Protein AF-A0A848ZUH6-F1 (afdb_monomer_lite)

Secondary structure (DSSP, 8-state):
-HHHHHHHHHHHHHHS-----------TT---------PPPPP-GGG--EEEE-HHHH--S-GGG---TT--SPPPTT-S-----HHHHHHHHHTTHHHHTT--EEEESP-SPPPSSPPP--

Radius of gyration: 25.87 Å; chains: 1; bounding box: 37×61×73 Å

Sequence (122 aa):
MKRYLLIMVFIIFFLSCKKNKEAVKEVPNSPIVATHPKETPPFVWNAANIYFLLTDRFYNGDSLNDITLNRNKKTAPLRGFMGGDLKGITKKIEEGYFTDLGVNAIWLTPIVEQIHGNVDEG

Foldseek 3Di:
DVVVVVVVVVVVVVVPDDDPDPDDDDDPDDPPPDPDPPDDDDDDPVPFDEDEDEQQPQFQQDCVPVDLLPPPDDADPPRDGNRRHPNGVVVCVVVCVCVVVVGDHYHYDDPDDDDSDDDDPD

Structure (mmCIF, N/CA/C/O backbone):
data_AF-A0A848ZUH6-F1
#
_entry.id   AF-A0A848ZUH6-F1
#
loop_
_atom_site.group_PDB
_atom_site.id
_atom_site.type_symbol
_atom_site.label_atom_id
_atom_site.label_alt_id
_atom_site.label_comp_id
_atom_site.label_asym_id
_atom_site.label_entity_id
_atom_site.label_seq_id
_atom_site.pdbx_PDB_ins_code
_atom_site.Cartn_x
_atom_site.Cartn_y
_atom_site.Cartn_z
_atom_site.occupancy
_atom_site.B_iso_or_equiv
_atom_site.auth_seq_id
_atom_site.auth_comp_id
_atom_site.auth_asym_id
_atom_site.auth_atom_id
_atom_site.pdbx_PDB_model_num
ATOM 1 N N . MET A 1 1 ? 9.405 45.669 15.419 1.00 60.47 1 MET A N 1
ATOM 2 C CA . MET A 1 1 ? 8.088 45.024 15.195 1.00 60.47 1 MET A CA 1
ATOM 3 C C . MET A 1 1 ? 8.194 43.519 14.921 1.00 60.47 1 MET A C 1
ATOM 5 O O . MET A 1 1 ? 7.576 42.762 15.651 1.00 60.47 1 MET A O 1
ATOM 9 N N . LYS A 1 2 ? 9.037 43.049 13.982 1.00 61.28 2 LYS A N 1
ATOM 10 C CA . LYS A 1 2 ? 9.207 41.604 13.682 1.00 61.28 2 LYS A CA 1
ATOM 11 C C . LYS A 1 2 ? 9.686 40.731 14.863 1.00 61.28 2 LYS A C 1
ATOM 13 O O . LYS A 1 2 ? 9.242 39.599 14.991 1.00 61.28 2 LYS A O 1
ATOM 18 N N . ARG A 1 3 ? 10.529 41.260 15.765 1.00 63.66 3 ARG A N 1
ATOM 19 C CA . ARG A 1 3 ? 10.976 40.546 16.986 1.00 63.66 3 ARG A CA 1
ATOM 20 C C . ARG A 1 3 ? 9.851 40.309 18.000 1.00 63.66 3 ARG A C 1
ATOM 22 O O . ARG A 1 3 ? 9.800 39.242 18.593 1.00 63.66 3 ARG A O 1
ATOM 29 N N . TYR A 1 4 ? 8.928 41.259 18.148 1.00 77.00 4 TYR A N 1
ATOM 30 C CA . TYR A 1 4 ? 7.749 41.085 19.005 1.00 77.00 4 TYR A CA 1
ATOM 31 C C . TYR A 1 4 ? 6.698 40.178 18.351 1.00 77.00 4 TYR A C 1
ATOM 33 O O . TYR A 1 4 ? 6.045 39.412 19.047 1.00 77.00 4 TYR A O 1
ATOM 41 N N . LEU A 1 5 ? 6.609 40.190 17.014 1.00 72.75 5 LEU A N 1
ATOM 42 C CA . LEU A 1 5 ? 5.750 39.281 16.250 1.00 72.75 5 LEU A CA 1
ATOM 43 C C . LEU A 1 5 ? 6.170 37.808 16.424 1.00 72.75 5 LEU A C 1
ATOM 45 O O . LEU A 1 5 ? 5.321 36.954 16.646 1.00 72.75 5 LEU A O 1
ATOM 49 N N . LEU A 1 6 ? 7.477 37.518 16.407 1.00 71.62 6 LEU A N 1
ATOM 50 C CA . LEU A 1 6 ? 8.016 36.175 16.669 1.00 71.62 6 LEU A CA 1
ATOM 51 C C . LEU A 1 6 ? 7.758 35.698 18.108 1.00 71.62 6 LEU A C 1
ATOM 53 O O . LEU A 1 6 ? 7.386 34.546 18.310 1.00 71.62 6 LEU A O 1
ATOM 57 N N . ILE A 1 7 ? 7.894 36.586 19.098 1.00 76.88 7 ILE A N 1
ATOM 58 C CA . ILE A 1 7 ? 7.610 36.264 20.508 1.00 76.88 7 ILE A CA 1
ATOM 59 C C . ILE A 1 7 ? 6.110 35.996 20.717 1.00 76.88 7 ILE A C 1
ATOM 61 O O . ILE A 1 7 ? 5.747 35.063 21.428 1.00 76.88 7 ILE A O 1
ATOM 65 N N . MET A 1 8 ? 5.234 36.753 20.051 1.00 75.81 8 MET A N 1
ATOM 66 C CA . MET A 1 8 ? 3.783 36.559 20.133 1.00 75.81 8 MET A CA 1
ATOM 67 C C . MET A 1 8 ? 3.338 35.209 19.541 1.00 75.81 8 MET A C 1
ATOM 69 O O . MET A 1 8 ? 2.507 34.530 20.139 1.00 75.81 8 MET A O 1
ATOM 73 N N . VAL A 1 9 ? 3.923 34.779 18.416 1.00 76.31 9 VAL A N 1
ATOM 74 C CA . VAL A 1 9 ? 3.637 33.463 17.808 1.00 76.31 9 VAL A CA 1
ATOM 75 C C . VAL A 1 9 ? 4.094 32.315 18.717 1.00 76.31 9 VAL A C 1
ATOM 77 O O . VAL A 1 9 ? 3.381 31.324 18.861 1.00 76.31 9 VAL A O 1
ATOM 80 N N . PHE A 1 10 ? 5.234 32.471 19.396 1.00 71.69 10 PHE A N 1
ATOM 81 C CA . PHE A 1 10 ? 5.737 31.473 20.345 1.00 71.69 10 PHE A CA 1
ATOM 82 C C . PHE A 1 10 ? 4.836 31.340 21.585 1.00 71.69 10 PHE A C 1
ATOM 84 O O . PHE A 1 10 ? 4.579 30.233 22.046 1.00 71.69 10 PHE A O 1
ATOM 91 N N . ILE A 1 11 ? 4.288 32.451 22.091 1.00 74.25 11 ILE A N 1
ATOM 92 C CA . ILE A 1 11 ? 3.359 32.452 23.236 1.00 74.25 11 ILE A CA 1
ATOM 93 C C . ILE A 1 11 ? 2.039 31.746 22.888 1.00 74.25 11 ILE A C 1
ATOM 95 O O . ILE A 1 11 ? 1.534 30.961 23.689 1.00 74.25 11 ILE A O 1
ATOM 99 N N . ILE A 1 12 ? 1.505 31.952 21.681 1.00 70.69 12 ILE A N 1
ATOM 100 C CA . ILE A 1 12 ? 0.269 31.290 21.225 1.00 70.69 12 ILE A CA 1
ATOM 101 C C . ILE A 1 12 ? 0.454 29.765 21.139 1.00 70.69 12 ILE A C 1
ATOM 103 O O . ILE A 1 12 ? -0.463 29.016 21.476 1.00 70.69 12 ILE A O 1
ATOM 107 N N . PHE A 1 13 ? 1.654 29.296 20.783 1.00 66.44 13 PHE A N 1
ATOM 108 C CA . PHE A 1 13 ? 1.974 27.867 20.727 1.00 66.44 13 PHE A CA 1
ATOM 109 C C . PHE A 1 13 ? 1.998 27.197 22.115 1.00 66.44 13 PHE A C 1
ATOM 111 O O . PHE A 1 13 ? 1.597 26.043 22.244 1.00 66.44 13 PHE A O 1
ATOM 118 N N . PHE A 1 14 ? 2.394 27.920 23.171 1.00 63.53 14 PHE A N 1
ATOM 119 C CA . PHE A 1 14 ? 2.412 27.392 24.544 1.00 63.53 14 PHE A CA 1
ATOM 120 C C . PHE A 1 14 ? 1.061 27.479 25.271 1.00 63.53 14 PHE A C 1
ATOM 122 O O . PHE A 1 14 ? 0.814 26.683 26.175 1.00 63.53 14 PHE A O 1
ATOM 129 N N . LEU A 1 15 ? 0.159 28.389 24.879 1.00 61.66 15 LEU A N 1
ATOM 130 C CA . LEU A 1 15 ? -1.197 28.442 25.451 1.00 61.66 15 LEU A CA 1
ATOM 131 C C . LEU A 1 15 ? -2.163 27.401 24.859 1.00 61.66 15 LEU A C 1
ATOM 133 O O . LEU A 1 15 ? -3.206 27.137 25.457 1.00 61.66 15 LEU A O 1
ATOM 137 N N . SER A 1 16 ? -1.818 26.753 23.743 1.00 58.09 16 SER A N 1
ATOM 138 C CA . SER A 1 16 ? -2.637 25.707 23.112 1.00 58.09 16 SER A CA 1
ATOM 139 C C . SER A 1 16 ? -2.432 24.316 23.738 1.00 58.09 16 SER A C 1
ATOM 141 O O . SER A 1 16 ? -2.362 23.308 23.038 1.00 58.09 16 SER A O 1
ATOM 143 N N . CYS A 1 17 ? -2.332 24.239 25.068 1.00 54.59 17 CYS A N 1
ATOM 144 C CA . CYS A 1 17 ? -2.382 22.970 25.791 1.00 54.59 17 CYS A CA 1
ATOM 145 C C . CYS A 1 17 ? -3.019 23.157 27.174 1.00 54.59 17 CYS A C 1
ATOM 147 O O . CYS A 1 17 ? -2.352 23.199 28.205 1.00 54.59 17 CYS A O 1
ATOM 149 N N . LYS A 1 18 ? -4.351 23.257 27.201 1.00 49.69 18 LYS A N 1
ATOM 150 C CA . LYS A 1 18 ? -5.140 23.088 28.424 1.00 49.69 18 LYS A CA 1
ATOM 151 C C . LYS A 1 18 ? -5.988 21.827 28.264 1.00 49.69 18 LYS A C 1
ATOM 153 O O . LYS A 1 18 ? -7.097 21.873 27.747 1.00 49.69 18 LYS A O 1
ATOM 158 N N . LYS A 1 19 ? -5.441 20.676 28.674 1.00 48.94 19 LYS A N 1
ATOM 159 C CA . LYS A 1 19 ? -6.243 19.462 28.888 1.00 48.94 19 LYS A CA 1
ATOM 160 C C . LYS A 1 19 ? -7.251 19.769 29.997 1.00 48.94 19 LYS A C 1
ATOM 162 O O . LYS A 1 19 ? -6.848 20.018 31.133 1.00 48.94 19 LYS A O 1
ATOM 167 N N . ASN A 1 20 ? -8.542 19.757 29.673 1.00 50.06 20 ASN A N 1
ATOM 168 C CA . ASN A 1 20 ? -9.597 19.716 30.678 1.00 50.06 20 ASN A CA 1
ATOM 169 C C . ASN A 1 20 ? -9.449 18.398 31.444 1.00 50.06 20 ASN A C 1
ATOM 171 O O . ASN A 1 20 ? -9.643 17.321 30.888 1.00 50.06 20 ASN A O 1
ATOM 175 N N . LYS A 1 21 ? -9.039 18.486 32.711 1.00 40.56 21 LYS A N 1
ATOM 176 C CA . LYS A 1 21 ? -9.204 17.387 33.656 1.00 40.56 21 LYS A CA 1
ATOM 177 C C . LYS A 1 21 ? -10.669 17.408 34.064 1.00 40.56 21 LYS A C 1
ATOM 179 O O . LYS A 1 21 ? -11.065 18.249 34.867 1.00 40.56 21 LYS A O 1
ATOM 184 N N . GLU A 1 22 ? -11.473 16.528 33.484 1.00 42.50 22 GLU A N 1
ATOM 185 C CA . GLU A 1 22 ? -12.744 16.177 34.104 1.00 42.50 22 GLU A CA 1
ATOM 186 C C . GLU A 1 22 ? -12.425 15.584 35.477 1.00 42.50 22 GLU A C 1
ATOM 188 O O . GLU A 1 22 ? -11.676 14.614 35.607 1.00 42.50 22 GLU A O 1
ATOM 193 N N . ALA A 1 23 ? -12.918 16.247 36.519 1.00 38.56 23 ALA A N 1
ATOM 194 C CA . ALA A 1 23 ? -12.850 15.738 37.871 1.00 38.56 23 ALA A CA 1
ATOM 195 C C . ALA A 1 23 ? -13.762 14.510 37.950 1.00 38.56 23 ALA A C 1
ATOM 197 O O . ALA A 1 23 ? -14.987 14.631 37.896 1.00 38.56 23 ALA A O 1
ATOM 198 N N . VAL A 1 24 ? -13.155 13.331 38.076 1.00 42.62 24 VAL A N 1
ATOM 199 C CA . VAL A 1 24 ? -13.845 12.123 38.527 1.00 42.62 24 VAL A CA 1
ATOM 200 C C . VAL A 1 24 ? -14.421 12.445 39.904 1.00 42.62 24 VAL A C 1
ATOM 202 O O . VAL A 1 24 ? -13.681 12.629 40.868 1.00 42.62 24 VAL A O 1
ATOM 205 N N . LYS A 1 25 ? -15.747 12.579 39.991 1.00 37.09 25 LYS A N 1
ATOM 206 C CA . LYS A 1 25 ? -16.445 12.563 41.275 1.00 37.09 25 LYS A CA 1
ATOM 207 C C . LYS A 1 25 ? -16.275 11.158 41.841 1.00 37.09 25 LYS A C 1
ATOM 209 O O . LYS A 1 25 ? -16.867 10.217 41.318 1.00 37.09 25 LYS A O 1
ATOM 214 N N . GLU A 1 26 ? -15.460 11.019 42.879 1.00 40.22 26 GLU A N 1
ATOM 215 C CA . GLU A 1 26 ? -15.449 9.807 43.690 1.00 40.22 26 GLU A CA 1
ATOM 216 C C . GLU A 1 26 ? -16.845 9.632 44.300 1.00 40.22 26 GLU A C 1
ATOM 218 O O . GLU A 1 26 ? -17.290 10.425 45.130 1.00 40.22 26 GLU A O 1
ATOM 223 N N . VAL A 1 27 ? -17.569 8.617 43.829 1.00 50.06 27 VAL A N 1
ATOM 224 C CA . VAL A 1 27 ? -18.755 8.098 44.507 1.00 50.06 27 VAL A CA 1
ATOM 225 C C . VAL A 1 27 ? -18.231 7.191 45.622 1.00 50.06 27 VAL A C 1
ATOM 227 O O . VAL A 1 27 ? -17.613 6.169 45.310 1.00 50.06 27 VAL A O 1
ATOM 230 N N . PRO A 1 28 ? -18.425 7.528 46.908 1.00 51.16 28 PRO A N 1
ATOM 231 C CA . PRO A 1 28 ? -18.004 6.647 47.981 1.00 51.16 28 PRO A CA 1
ATOM 232 C C . PRO A 1 28 ? -18.926 5.419 47.964 1.00 51.16 28 PRO A C 1
ATOM 234 O O . PRO A 1 28 ? -20.137 5.556 48.123 1.00 51.16 28 PRO A O 1
ATOM 237 N N . ASN A 1 29 ? -18.329 4.239 47.758 1.00 57.34 29 ASN A N 1
ATOM 238 C CA . ASN A 1 29 ? -18.926 2.889 47.757 1.00 57.34 29 ASN A CA 1
ATOM 239 C C . ASN A 1 29 ? -19.385 2.296 46.410 1.00 57.34 29 ASN A C 1
ATOM 241 O O . ASN A 1 29 ? -20.454 1.692 46.333 1.00 57.34 29 ASN A O 1
ATOM 245 N N . SER A 1 30 ? -18.546 2.341 45.370 1.00 47.53 30 SER A N 1
ATOM 246 C CA . SER A 1 30 ? -18.648 1.336 44.297 1.00 47.53 30 SER A CA 1
ATOM 247 C C . SER A 1 30 ? -17.869 0.072 44.694 1.00 47.53 30 SER A C 1
ATOM 249 O O . SER A 1 30 ? -16.721 0.204 45.128 1.00 47.53 30 SER A O 1
ATOM 251 N N . PRO A 1 31 ? -18.432 -1.147 44.559 1.00 54.81 31 PRO A N 1
ATOM 252 C CA . PRO A 1 31 ? -17.683 -2.379 44.784 1.00 54.81 31 PRO A CA 1
ATOM 253 C C . PRO A 1 31 ? -16.450 -2.406 43.878 1.00 54.81 31 PRO A C 1
ATOM 255 O O . PRO A 1 31 ? -16.506 -1.945 42.737 1.00 54.81 31 PRO A O 1
ATOM 258 N N . ILE A 1 32 ? -15.343 -2.909 44.430 1.00 48.69 32 ILE A N 1
ATOM 259 C CA . ILE A 1 32 ? -14.030 -3.046 43.792 1.00 48.69 32 ILE A CA 1
ATOM 260 C C . ILE A 1 32 ? -14.231 -3.675 42.409 1.00 48.69 32 ILE A C 1
ATOM 262 O O . ILE A 1 32 ? -14.461 -4.877 42.291 1.00 48.69 32 ILE A O 1
ATOM 266 N N . VAL A 1 33 ? -14.185 -2.850 41.360 1.00 54.88 33 VAL A N 1
ATOM 267 C CA . VAL A 1 33 ? -14.180 -3.324 39.978 1.00 54.88 33 VAL A CA 1
ATOM 268 C C . VAL A 1 33 ? -12.811 -3.948 39.779 1.00 54.88 33 VAL A C 1
ATOM 270 O O . VAL A 1 33 ? -11.828 -3.252 39.527 1.00 54.88 33 VAL A O 1
ATOM 273 N N . ALA A 1 34 ? -12.736 -5.264 39.971 1.00 56.78 34 ALA A N 1
ATOM 274 C CA . ALA A 1 34 ? -11.598 -6.050 39.543 1.00 56.78 34 ALA A CA 1
ATOM 275 C C . ALA A 1 34 ? -11.334 -5.698 38.075 1.00 56.78 34 ALA A C 1
ATOM 277 O O . ALA A 1 34 ? -12.197 -5.880 37.213 1.00 56.78 34 ALA A O 1
ATOM 278 N N . THR A 1 35 ? -10.163 -5.129 37.798 1.00 55.50 35 THR A N 1
ATOM 279 C CA . THR A 1 35 ? -9.688 -4.844 36.445 1.00 55.50 35 THR A CA 1
ATOM 280 C C . THR A 1 35 ? -9.370 -6.167 35.765 1.00 55.50 35 THR A C 1
ATOM 282 O O . THR A 1 35 ? -8.212 -6.565 35.653 1.00 55.50 35 THR A O 1
ATOM 285 N N . HIS A 1 36 ? -10.411 -6.881 35.350 1.00 62.12 36 HIS A N 1
ATOM 286 C CA . HIS A 1 36 ? -10.275 -7.938 34.369 1.00 62.12 36 HIS A CA 1
ATOM 287 C C . HIS A 1 36 ? -9.791 -7.286 33.068 1.00 62.12 36 HIS A C 1
ATOM 289 O O . HIS A 1 36 ? -10.373 -6.277 32.649 1.00 62.12 36 HIS A O 1
ATOM 295 N N . PRO A 1 37 ? -8.721 -7.802 32.440 1.00 65.94 37 PRO A N 1
ATOM 296 C CA . PRO A 1 37 ? -8.343 -7.383 31.102 1.00 65.94 37 PRO A CA 1
ATOM 297 C C . PRO A 1 37 ? -9.582 -7.470 30.217 1.00 65.94 37 PRO A C 1
ATOM 299 O O . PRO A 1 37 ? -10.259 -8.496 30.188 1.00 65.94 37 PRO A O 1
ATOM 302 N N . LYS A 1 38 ? -9.923 -6.370 29.545 1.00 69.69 38 LYS A N 1
ATOM 303 C CA . LYS A 1 38 ? -11.018 -6.349 28.582 1.00 69.69 38 LYS A CA 1
ATOM 304 C C . LYS A 1 38 ? -10.608 -7.257 27.424 1.00 69.69 38 LYS A C 1
ATOM 306 O O . LYS A 1 38 ? -9.892 -6.813 26.531 1.00 69.69 38 LYS A O 1
ATOM 311 N N . GLU A 1 39 ? -10.995 -8.527 27.478 1.00 79.25 39 GLU A N 1
ATOM 312 C CA . GLU A 1 39 ? -10.738 -9.462 26.389 1.00 79.25 39 GLU A CA 1
ATOM 313 C C . GLU A 1 39 ? -11.471 -8.961 25.143 1.00 79.25 39 GLU A C 1
ATOM 315 O O . GLU A 1 39 ? -12.695 -8.814 25.119 1.00 79.25 39 GLU A O 1
ATOM 320 N N . THR A 1 40 ? -10.707 -8.616 24.111 1.00 83.38 40 THR A N 1
ATOM 321 C CA . THR A 1 40 ? -11.262 -8.309 22.797 1.00 83.38 40 THR A CA 1
ATOM 322 C C . THR A 1 40 ? -11.762 -9.608 22.176 1.00 83.38 40 THR A C 1
ATOM 324 O O . THR A 1 40 ? -10.993 -10.574 22.148 1.00 83.38 40 THR A O 1
ATOM 327 N N . PRO A 1 41 ? -13.005 -9.659 21.664 1.00 85.88 41 PRO A N 1
ATOM 328 C CA . PRO A 1 41 ? -13.494 -10.859 21.003 1.00 85.88 41 PRO A CA 1
ATOM 329 C C . PRO A 1 41 ? -12.581 -11.220 19.818 1.00 85.88 41 PRO A C 1
ATOM 331 O O . PRO A 1 41 ? -12.009 -10.321 19.190 1.00 85.88 41 PRO A O 1
ATOM 334 N N . PRO A 1 42 ? -12.428 -12.516 19.501 1.00 90.00 42 PRO A N 1
ATOM 335 C CA . PRO A 1 42 ? -11.600 -12.951 18.383 1.00 90.00 42 PRO A CA 1
ATOM 336 C C . PRO A 1 42 ? -12.144 -12.424 17.047 1.00 90.00 42 PRO A C 1
ATOM 338 O O . PRO A 1 42 ? -13.349 -12.225 16.884 1.00 90.00 42 PRO A O 1
ATOM 341 N N . PHE A 1 43 ? -11.258 -12.230 16.067 1.00 93.06 43 PHE A N 1
ATOM 342 C CA . PHE A 1 43 ? -11.654 -11.828 14.716 1.00 93.06 43 PHE A CA 1
ATOM 343 C C . PHE A 1 43 ? -12.441 -12.948 14.014 1.00 93.06 43 PHE A C 1
ATOM 345 O O . PHE A 1 43 ? -11.985 -14.091 13.953 1.00 93.06 43 PHE A O 1
ATOM 352 N N . VAL A 1 44 ? -13.611 -12.622 13.457 1.00 94.94 44 VAL A N 1
ATOM 353 C CA . VAL A 1 44 ? -14.507 -13.584 12.794 1.00 94.94 44 VAL A CA 1
ATOM 354 C C . VAL A 1 44 ? -14.418 -13.431 11.275 1.00 94.94 44 VAL A C 1
ATOM 356 O O . VAL A 1 44 ? -15.022 -12.532 10.696 1.00 94.94 44 VAL A O 1
ATOM 359 N N . TRP A 1 45 ? -13.713 -14.351 10.613 1.00 95.31 45 TRP A N 1
ATOM 360 C CA . TRP A 1 45 ? -13.476 -14.305 9.161 1.00 95.31 45 TRP A CA 1
ATOM 361 C C . TRP A 1 45 ? -14.744 -14.358 8.304 1.00 95.31 45 TRP A C 1
ATOM 363 O O . TRP A 1 45 ? -14.806 -13.703 7.270 1.00 95.31 45 TRP A O 1
ATOM 373 N N . ASN A 1 46 ? -15.781 -15.073 8.748 1.00 95.12 46 ASN A N 1
ATOM 374 C CA . ASN A 1 46 ? -17.050 -15.173 8.015 1.00 95.12 46 ASN A CA 1
ATOM 375 C C . ASN A 1 46 ? -17.801 -13.831 7.912 1.00 95.12 46 ASN A C 1
ATOM 377 O O . ASN A 1 46 ? -18.724 -13.717 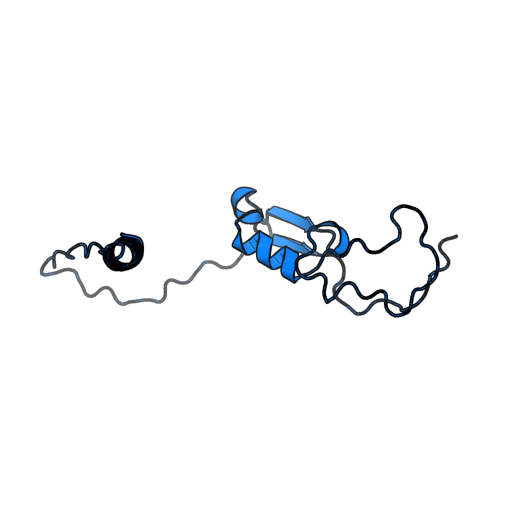7.113 1.00 95.12 46 ASN A O 1
ATOM 381 N N . ALA A 1 47 ? -17.424 -12.836 8.722 1.00 94.38 47 ALA A N 1
ATOM 382 C CA . ALA A 1 47 ? -17.979 -11.484 8.714 1.00 94.38 47 ALA A CA 1
ATOM 383 C C . ALA A 1 47 ? -16.959 -10.434 8.221 1.00 94.38 47 ALA A C 1
ATOM 385 O O . ALA A 1 47 ? -17.122 -9.239 8.477 1.00 94.38 47 ALA A O 1
ATOM 386 N N . ALA A 1 48 ? -15.877 -10.863 7.562 1.00 96.88 48 ALA A N 1
ATOM 387 C CA . ALA A 1 48 ? -14.854 -9.955 7.062 1.00 96.88 48 ALA A CA 1
ATOM 388 C C . ALA A 1 48 ? -15.312 -9.231 5.786 1.00 96.88 48 ALA A C 1
ATOM 390 O O . ALA A 1 48 ? -15.723 -9.858 4.809 1.00 96.88 48 ALA A O 1
ATOM 391 N N . ASN A 1 49 ? -15.152 -7.910 5.774 1.00 97.69 49 ASN A N 1
ATOM 392 C CA . ASN A 1 49 ? -15.240 -7.085 4.577 1.00 97.69 49 ASN A CA 1
ATOM 393 C C . ASN A 1 49 ? -13.831 -6.969 3.996 1.00 97.69 49 ASN A C 1
ATOM 395 O O . ASN A 1 49 ? -12.983 -6.249 4.537 1.00 97.69 49 ASN A O 1
ATOM 399 N N . ILE A 1 50 ? -13.583 -7.724 2.926 1.00 98.12 50 ILE A N 1
ATOM 400 C CA . ILE A 1 50 ? -12.253 -7.884 2.337 1.00 98.12 50 ILE A CA 1
ATOM 401 C C . ILE A 1 50 ? -12.047 -6.877 1.204 1.00 98.12 50 ILE A C 1
ATOM 403 O O . ILE A 1 50 ? -12.855 -6.799 0.280 1.00 98.12 50 ILE A O 1
ATOM 407 N N . TYR A 1 51 ? -10.922 -6.164 1.235 1.00 98.44 51 TYR A N 1
ATOM 408 C CA . TYR A 1 51 ? -10.449 -5.335 0.129 1.00 98.44 51 TYR A CA 1
ATOM 409 C C . TYR A 1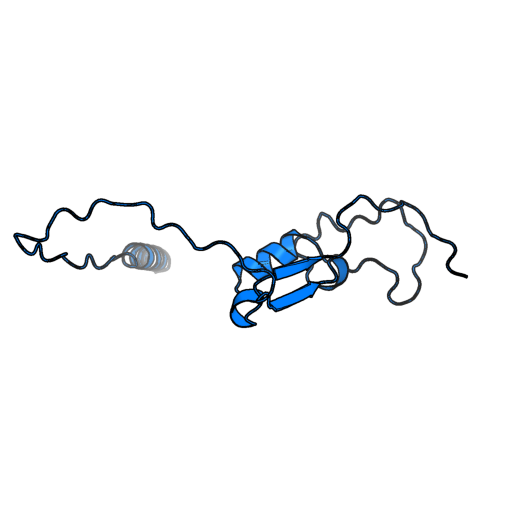 51 ? -9.291 -6.033 -0.585 1.00 98.44 51 TYR A C 1
ATOM 411 O O . TYR A 1 51 ? -8.215 -6.211 -0.009 1.00 98.44 51 TYR A O 1
ATOM 419 N N . PHE A 1 52 ? -9.500 -6.430 -1.841 1.00 98.31 52 PHE A N 1
ATOM 420 C CA . PHE A 1 52 ? -8.419 -6.951 -2.674 1.00 98.31 52 PHE A CA 1
ATOM 421 C C . PHE A 1 52 ? -7.574 -5.799 -3.222 1.00 98.31 52 PHE A C 1
ATOM 423 O O . PHE A 1 52 ? -8.080 -4.922 -3.922 1.00 98.31 52 PHE A O 1
ATOM 430 N N . LEU A 1 53 ? -6.286 -5.800 -2.885 1.00 98.25 53 LEU A N 1
ATOM 431 C CA . LEU A 1 53 ? -5.365 -4.697 -3.106 1.00 98.25 53 LEU A CA 1
ATOM 432 C C . LEU A 1 53 ? -4.199 -5.131 -3.996 1.00 98.25 53 LEU A C 1
ATOM 434 O O . LEU A 1 53 ? -3.426 -6.034 -3.670 1.00 98.25 53 LEU A O 1
ATOM 438 N N . LEU A 1 54 ? -4.039 -4.412 -5.104 1.00 98.00 54 LEU A N 1
ATOM 439 C CA . LEU A 1 54 ? -2.879 -4.514 -5.984 1.00 98.00 54 LEU A CA 1
ATOM 440 C C . LEU A 1 54 ? -1.772 -3.597 -5.459 1.00 98.00 54 LEU A C 1
ATOM 442 O O . LEU A 1 54 ? -1.854 -2.388 -5.672 1.00 98.00 54 LEU A O 1
ATOM 446 N N . THR A 1 55 ? -0.754 -4.151 -4.787 1.00 97.94 55 THR A N 1
ATOM 447 C CA . THR A 1 55 ? 0.253 -3.353 -4.056 1.00 97.94 55 THR A CA 1
ATOM 448 C C . THR A 1 55 ? 0.889 -2.286 -4.943 1.00 97.94 55 THR A C 1
ATOM 450 O O . THR A 1 55 ? 0.771 -1.106 -4.629 1.00 97.94 55 THR A O 1
ATOM 453 N N . ASP A 1 56 ? 1.419 -2.676 -6.108 1.00 96.88 56 ASP A N 1
ATOM 454 C CA . ASP A 1 56 ? 2.064 -1.775 -7.081 1.00 96.88 56 ASP A CA 1
ATOM 455 C C . ASP A 1 56 ? 1.142 -0.659 -7.610 1.00 96.88 56 ASP A C 1
ATOM 457 O O . ASP A 1 56 ? 1.612 0.380 -8.064 1.00 96.88 56 ASP A O 1
ATOM 461 N N . ARG A 1 57 ? -0.181 -0.851 -7.561 1.00 97.81 57 ARG A N 1
ATOM 462 C CA . ARG A 1 57 ? -1.171 0.053 -8.173 1.00 97.81 57 ARG A CA 1
ATOM 463 C C . ARG A 1 57 ? -1.960 0.878 -7.170 1.00 97.81 57 ARG A C 1
ATOM 465 O O . ARG A 1 57 ? -2.834 1.634 -7.584 1.00 97.81 57 ARG A O 1
ATOM 472 N N . PHE A 1 58 ? -1.683 0.727 -5.880 1.00 98.38 58 PHE A N 1
ATOM 473 C CA . PHE A 1 58 ? -2.479 1.363 -4.843 1.00 98.38 58 PHE A CA 1
ATOM 474 C C . PHE A 1 58 ? -1.953 2.752 -4.467 1.00 98.38 58 PHE A C 1
ATOM 476 O O . PHE A 1 58 ? -2.611 3.755 -4.737 1.00 98.38 58 PHE A O 1
ATOM 483 N N . TYR A 1 59 ? -0.775 2.827 -3.842 1.00 98.44 59 TYR A N 1
ATOM 484 C CA . TYR A 1 59 ? -0.186 4.094 -3.412 1.00 98.44 59 TYR A CA 1
ATOM 485 C C . TYR A 1 59 ? 1.328 3.955 -3.232 1.00 98.44 59 TYR A C 1
ATOM 487 O O . TYR A 1 59 ? 1.774 3.064 -2.511 1.00 98.44 59 TYR A O 1
ATOM 495 N N . ASN A 1 60 ? 2.099 4.846 -3.860 1.00 98.44 60 ASN A N 1
ATOM 496 C CA . ASN A 1 60 ? 3.548 4.950 -3.667 1.00 98.44 60 ASN A CA 1
ATOM 497 C C . ASN A 1 60 ? 3.819 5.801 -2.419 1.00 98.44 60 ASN A C 1
ATOM 499 O O . ASN A 1 60 ? 3.543 7.005 -2.400 1.00 98.44 60 ASN A O 1
ATOM 503 N N . GLY A 1 61 ? 4.257 5.146 -1.346 1.00 98.25 61 GLY A N 1
ATOM 504 C CA . GLY A 1 61 ? 4.563 5.778 -0.068 1.00 98.25 61 GLY A CA 1
ATOM 505 C C . GLY A 1 61 ? 6.040 6.121 0.097 1.00 98.25 61 GLY A C 1
ATOM 506 O O . GLY A 1 61 ? 6.368 6.925 0.971 1.00 98.25 61 GLY A O 1
ATOM 507 N N . ASP A 1 62 ? 6.918 5.526 -0.707 1.00 98.12 62 ASP A N 1
ATOM 508 C CA . ASP A 1 62 ? 8.360 5.694 -0.622 1.00 98.12 62 ASP A CA 1
ATOM 509 C C . ASP A 1 62 ? 9.062 5.454 -1.962 1.00 98.12 62 ASP A C 1
ATOM 511 O O . ASP A 1 62 ? 9.531 4.358 -2.264 1.00 98.12 62 ASP A O 1
ATOM 515 N N . SER A 1 63 ? 9.278 6.542 -2.699 1.00 96.94 63 SER A N 1
ATOM 516 C CA . SER A 1 63 ? 9.957 6.503 -3.994 1.00 96.94 63 SER A CA 1
ATOM 517 C C . SER A 1 63 ? 11.426 6.063 -3.932 1.00 96.94 63 SER A C 1
ATOM 519 O O . SER A 1 63 ? 12.051 5.860 -4.969 1.00 96.94 63 SER A O 1
ATOM 521 N N . LEU A 1 64 ? 12.032 5.948 -2.741 1.00 97.12 64 LEU A N 1
ATOM 522 C CA . LEU A 1 64 ? 13.404 5.447 -2.610 1.00 97.12 64 LEU A CA 1
ATOM 523 C C . LEU A 1 64 ? 13.498 3.942 -2.898 1.00 97.12 64 LEU A C 1
ATOM 525 O O . LEU A 1 64 ? 14.593 3.449 -3.168 1.00 97.12 64 LEU A O 1
ATOM 529 N N . ASN A 1 65 ? 12.374 3.220 -2.842 1.00 94.75 65 ASN A N 1
ATOM 530 C CA . ASN A 1 65 ? 12.301 1.791 -3.141 1.00 94.75 65 ASN A CA 1
ATOM 531 C C . ASN A 1 65 ? 11.783 1.477 -4.558 1.00 94.75 65 ASN A C 1
ATOM 533 O O . ASN A 1 65 ? 11.628 0.299 -4.877 1.00 94.75 65 ASN A O 1
ATOM 537 N N . ASP A 1 66 ? 11.612 2.490 -5.420 1.00 94.00 66 ASP A N 1
ATOM 538 C CA . ASP A 1 66 ? 11.219 2.350 -6.832 1.00 94.00 66 ASP A CA 1
ATOM 539 C C . ASP A 1 66 ? 12.374 1.787 -7.688 1.00 94.00 66 ASP A C 1
ATOM 541 O O . ASP A 1 66 ? 12.849 2.384 -8.659 1.00 94.00 66 ASP A O 1
ATOM 545 N N . ILE A 1 67 ? 12.879 0.617 -7.299 1.00 88.25 67 ILE A N 1
ATOM 546 C CA . ILE A 1 67 ? 14.000 -0.063 -7.934 1.00 88.25 67 ILE A CA 1
ATOM 547 C C . ILE A 1 67 ? 13.491 -1.075 -8.957 1.00 88.25 67 ILE A C 1
ATOM 549 O O . ILE A 1 67 ? 12.649 -1.924 -8.680 1.00 88.25 67 ILE A O 1
ATOM 553 N N . THR A 1 68 ? 14.051 -1.038 -10.163 1.00 83.44 68 THR A N 1
ATOM 554 C CA . THR A 1 68 ? 13.649 -1.944 -11.249 1.00 83.44 68 THR A CA 1
ATOM 555 C C . THR A 1 68 ? 14.508 -3.207 -11.331 1.00 83.44 68 THR A C 1
ATOM 557 O O . THR A 1 68 ? 14.383 -3.946 -12.300 1.00 83.44 68 THR A O 1
ATOM 560 N N . LEU A 1 69 ? 15.376 -3.484 -10.347 1.00 86.00 69 LEU A N 1
ATOM 561 C CA . LEU A 1 69 ? 16.217 -4.696 -10.267 1.00 86.00 69 LEU A CA 1
ATOM 562 C C . LEU A 1 69 ? 16.963 -5.013 -11.584 1.00 86.00 69 LEU A C 1
ATOM 564 O O . LEU A 1 69 ? 16.970 -6.147 -12.056 1.00 86.00 69 LEU A O 1
ATOM 568 N N . ASN A 1 70 ? 17.576 -3.996 -12.203 1.00 85.75 70 ASN A N 1
ATOM 569 C CA . ASN A 1 70 ? 18.267 -4.070 -13.504 1.00 85.75 70 ASN A CA 1
ATOM 570 C C . ASN A 1 70 ? 17.371 -4.404 -14.716 1.00 85.75 70 ASN A C 1
ATOM 572 O O . ASN A 1 70 ? 17.869 -4.748 -15.795 1.00 85.75 70 ASN A O 1
ATOM 576 N N . ARG A 1 71 ? 16.045 -4.274 -14.592 1.00 84.62 71 ARG A N 1
ATOM 577 C CA . ARG A 1 71 ? 15.105 -4.409 -15.712 1.00 84.62 71 ARG A CA 1
ATOM 578 C C . ARG A 1 71 ? 15.148 -3.139 -16.560 1.00 84.62 71 ARG A C 1
ATOM 580 O O . ARG A 1 71 ? 14.366 -2.214 -16.377 1.00 84.62 71 ARG A O 1
ATOM 587 N N . ASN A 1 72 ? 16.069 -3.123 -17.518 1.00 85.38 72 ASN A N 1
ATOM 588 C CA . ASN A 1 72 ? 16.326 -1.959 -18.378 1.00 85.38 72 ASN A CA 1
ATOM 589 C C . ASN A 1 72 ? 15.557 -1.994 -19.710 1.00 85.38 72 ASN A C 1
ATOM 591 O O . ASN A 1 72 ? 15.668 -1.081 -20.526 1.00 85.38 72 ASN A O 1
ATOM 595 N N . LYS A 1 73 ? 14.806 -3.069 -19.976 1.00 86.00 73 LYS A N 1
ATOM 596 C CA . LYS A 1 73 ? 14.025 -3.207 -21.210 1.00 86.00 73 LYS A CA 1
ATOM 597 C C . LYS A 1 73 ? 12.734 -2.397 -21.109 1.00 86.00 73 LYS A C 1
ATOM 599 O O . LYS A 1 73 ? 12.105 -2.354 -20.055 1.00 86.00 73 LYS A O 1
ATOM 604 N N . LYS A 1 74 ? 12.308 -1.813 -22.232 1.00 87.50 74 LYS A N 1
ATOM 605 C CA . LYS A 1 74 ? 11.007 -1.144 -22.336 1.00 87.50 74 LYS A CA 1
ATOM 606 C C . LYS A 1 74 ? 9.887 -2.131 -21.995 1.00 87.50 74 LYS A C 1
ATOM 608 O O . LYS A 1 74 ? 9.829 -3.220 -22.562 1.00 87.50 74 LYS A O 1
ATOM 613 N N . THR A 1 75 ? 9.003 -1.732 -21.089 1.00 88.31 75 THR A N 1
ATOM 614 C CA . THR A 1 75 ? 7.819 -2.509 -20.721 1.00 88.31 75 THR A CA 1
ATOM 615 C C . THR A 1 75 ? 6.689 -2.266 -21.721 1.00 88.31 75 THR A C 1
ATOM 617 O O . THR A 1 75 ? 6.593 -1.210 -22.352 1.00 88.31 75 THR A O 1
ATOM 620 N N . ALA A 1 76 ? 5.829 -3.267 -21.891 1.00 88.69 76 ALA A N 1
ATOM 621 C CA . ALA A 1 76 ? 4.574 -3.098 -22.613 1.00 88.69 76 ALA A CA 1
ATOM 622 C C . ALA A 1 76 ? 3.589 -2.233 -21.792 1.00 88.69 76 ALA A C 1
ATOM 624 O O . ALA A 1 76 ? 3.780 -2.062 -20.581 1.00 88.69 76 ALA A O 1
ATOM 625 N N . PRO A 1 77 ? 2.537 -1.674 -22.423 1.00 90.19 77 PRO A N 1
ATOM 626 C CA . PRO A 1 77 ? 1.545 -0.864 -21.722 1.00 90.19 77 PRO A CA 1
ATOM 627 C C . PRO A 1 77 ? 1.009 -1.580 -20.477 1.00 90.19 77 PRO A C 1
ATOM 629 O O . PRO A 1 77 ? 0.661 -2.756 -20.540 1.00 90.19 77 PRO A O 1
ATOM 632 N N . LEU A 1 78 ? 0.972 -0.868 -19.344 1.00 89.44 78 LEU A N 1
ATOM 633 C CA . LEU A 1 78 ? 0.485 -1.364 -18.046 1.00 89.44 78 LEU A CA 1
ATOM 634 C C . LEU A 1 78 ? 1.246 -2.573 -17.463 1.00 89.44 78 LEU A C 1
ATOM 636 O O . LEU A 1 78 ? 0.791 -3.159 -16.480 1.00 89.44 78 LEU A O 1
ATOM 640 N N . ARG A 1 79 ? 2.411 -2.925 -18.022 1.00 89.12 79 ARG A N 1
ATOM 641 C CA . ARG A 1 79 ? 3.270 -4.041 -17.576 1.00 89.12 79 ARG A CA 1
ATOM 642 C C . ARG A 1 79 ? 4.565 -3.579 -16.897 1.00 89.12 79 ARG A C 1
ATOM 644 O O . ARG A 1 79 ? 5.469 -4.377 -16.679 1.00 89.12 79 ARG A O 1
ATOM 651 N N . GLY A 1 80 ? 4.674 -2.284 -16.598 1.00 89.69 80 GLY A N 1
ATOM 652 C CA . GLY A 1 80 ? 5.705 -1.737 -15.716 1.00 89.69 80 GLY A CA 1
ATOM 653 C C . GLY A 1 80 ? 5.237 -1.648 -14.265 1.00 89.69 80 GLY A C 1
ATOM 654 O O . GLY A 1 80 ? 4.034 -1.721 -13.992 1.00 89.69 80 GLY A O 1
ATOM 655 N N . PHE A 1 81 ? 6.208 -1.468 -13.370 1.00 92.44 81 PHE A N 1
ATOM 656 C CA . PHE A 1 81 ? 5.962 -1.065 -11.988 1.00 92.44 81 PHE A CA 1
ATOM 657 C C . PHE A 1 81 ? 5.518 0.399 -11.948 1.00 92.44 81 PHE A C 1
ATOM 659 O O . PHE A 1 81 ? 6.047 1.233 -12.687 1.00 92.44 81 PHE A O 1
ATOM 666 N N . MET A 1 82 ? 4.535 0.685 -11.102 1.00 94.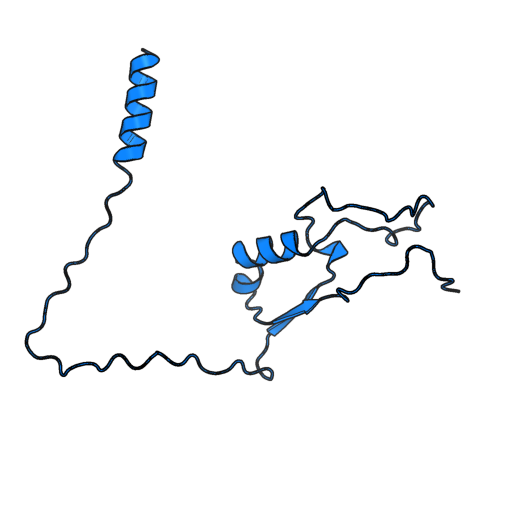25 82 MET A N 1
ATOM 667 C CA . MET A 1 82 ? 3.975 2.013 -10.852 1.00 94.25 82 MET A CA 1
ATOM 668 C C . MET A 1 82 ? 4.359 2.552 -9.463 1.00 94.25 82 MET A C 1
ATOM 670 O O . MET A 1 82 ? 4.006 3.686 -9.137 1.00 94.25 82 MET A O 1
ATOM 674 N N . GLY A 1 83 ? 5.097 1.763 -8.673 1.00 95.75 83 GLY A N 1
ATOM 675 C CA . GLY A 1 83 ? 5.743 2.192 -7.428 1.00 95.75 83 GLY A CA 1
ATOM 676 C C . GLY A 1 83 ? 4.864 2.073 -6.187 1.00 95.75 83 GLY A C 1
ATOM 677 O O . GLY A 1 83 ? 5.213 2.571 -5.126 1.00 95.75 83 GLY A O 1
ATOM 678 N N . GLY A 1 84 ? 3.688 1.454 -6.285 1.00 98.00 84 GLY A N 1
ATOM 679 C CA . GLY A 1 84 ? 2.887 1.190 -5.097 1.00 98.00 84 GLY A CA 1
ATOM 680 C C . GLY A 1 84 ? 3.592 0.222 -4.140 1.00 98.00 84 GLY A C 1
ATOM 681 O O . GLY A 1 84 ? 4.164 -0.785 -4.563 1.00 98.00 84 GLY A O 1
ATOM 682 N N . ASP A 1 85 ? 3.544 0.519 -2.842 1.00 97.69 85 ASP A N 1
ATOM 683 C CA . ASP A 1 85 ? 4.371 -0.159 -1.844 1.00 97.69 85 ASP A CA 1
ATOM 684 C C . ASP A 1 85 ? 3.655 -0.348 -0.489 1.00 97.69 85 ASP A C 1
ATOM 686 O O . ASP A 1 85 ? 2.553 0.157 -0.240 1.00 97.69 85 ASP A O 1
ATOM 690 N N . LEU A 1 86 ? 4.286 -1.106 0.417 1.00 97.94 86 LEU A N 1
ATOM 691 C CA . LEU A 1 86 ? 3.738 -1.379 1.751 1.00 97.94 86 LEU A CA 1
ATOM 692 C C . LEU A 1 86 ? 3.683 -0.135 2.650 1.00 97.94 86 LEU A C 1
ATOM 694 O O . LEU A 1 86 ? 2.781 -0.040 3.479 1.00 97.94 86 LEU A O 1
ATOM 698 N N . LYS A 1 87 ? 4.597 0.833 2.497 1.00 98.31 87 LYS A N 1
ATOM 699 C CA . LYS A 1 87 ? 4.551 2.087 3.269 1.00 98.31 87 LYS A CA 1
ATOM 700 C C . LYS A 1 87 ? 3.334 2.916 2.872 1.00 98.31 87 LYS A C 1
ATOM 702 O O . LYS A 1 87 ? 2.686 3.507 3.732 1.00 98.31 87 LYS A O 1
ATOM 707 N N . GLY A 1 88 ? 2.984 2.917 1.593 1.00 98.50 88 GLY A N 1
ATOM 708 C CA . GLY A 1 88 ? 1.797 3.555 1.063 1.00 98.50 88 GLY A CA 1
ATOM 709 C C . GLY A 1 88 ? 0.511 2.931 1.582 1.00 98.50 88 GLY A C 1
ATOM 710 O O . GLY A 1 88 ? -0.409 3.647 1.978 1.00 98.50 88 GLY A O 1
ATOM 711 N N . ILE A 1 89 ? 0.473 1.600 1.659 1.00 98.56 89 ILE A N 1
ATOM 712 C CA . ILE A 1 89 ? -0.643 0.871 2.273 1.00 98.56 89 ILE A CA 1
ATOM 713 C C . ILE A 1 89 ? -0.771 1.236 3.756 1.00 98.56 89 ILE A C 1
ATOM 715 O O . ILE A 1 89 ? -1.857 1.627 4.182 1.00 98.56 89 ILE A O 1
ATOM 719 N N . THR A 1 90 ? 0.323 1.193 4.525 1.00 98.56 90 THR A N 1
ATOM 720 C CA . THR A 1 90 ? 0.329 1.584 5.946 1.00 98.56 90 THR A CA 1
ATOM 721 C C . THR A 1 90 ? -0.166 3.012 6.138 1.00 98.56 90 THR A C 1
ATOM 723 O O . THR A 1 90 ? -1.045 3.248 6.962 1.00 98.56 90 THR A O 1
ATOM 726 N N . LYS A 1 91 ? 0.303 3.955 5.315 1.00 98.69 91 LYS A N 1
ATOM 727 C CA . LYS A 1 91 ? -0.157 5.345 5.355 1.00 98.69 91 LYS A CA 1
ATOM 728 C C . LYS A 1 91 ? -1.669 5.454 5.154 1.00 98.69 91 LYS A C 1
ATOM 730 O O . LYS A 1 91 ? -2.328 6.195 5.871 1.00 98.69 91 LYS A O 1
ATOM 735 N N . LYS A 1 92 ? -2.251 4.696 4.219 1.00 98.69 92 LYS A N 1
ATOM 736 C CA . LYS A 1 92 ? -3.709 4.692 4.003 1.00 98.69 92 LYS A CA 1
ATOM 737 C C . LYS A 1 92 ? -4.494 4.020 5.125 1.00 98.69 92 LYS A C 1
ATOM 739 O O . LYS A 1 92 ? -5.625 4.424 5.380 1.00 98.69 92 LYS A O 1
ATOM 744 N N . ILE A 1 93 ? -3.904 3.051 5.821 1.00 98.56 93 ILE A N 1
ATOM 745 C CA . ILE A 1 93 ? -4.476 2.504 7.057 1.00 98.56 93 ILE A CA 1
ATOM 746 C C . ILE A 1 93 ? -4.508 3.589 8.144 1.00 98.56 93 ILE A C 1
ATOM 748 O O . ILE A 1 93 ? -5.562 3.826 8.727 1.00 98.56 93 ILE A O 1
ATOM 752 N N . GLU A 1 94 ? -3.390 4.280 8.375 1.00 98.62 94 GLU A N 1
ATOM 753 C CA . GLU A 1 94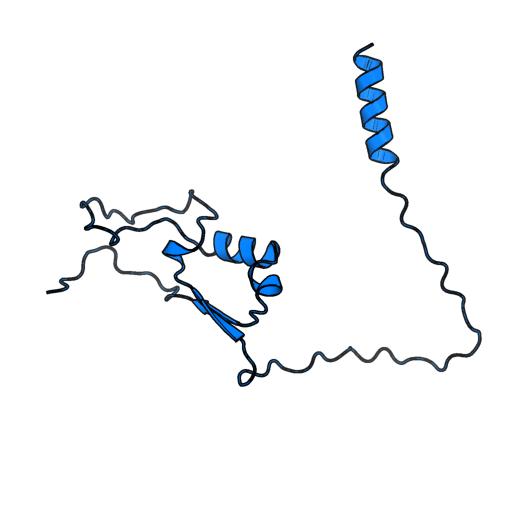 ? -3.264 5.336 9.393 1.00 98.62 94 GLU A CA 1
ATOM 754 C C . GLU A 1 94 ? -4.148 6.560 9.103 1.00 98.62 94 GLU A C 1
ATOM 756 O O . GLU A 1 94 ? -4.706 7.150 10.025 1.00 98.62 94 GLU A O 1
ATOM 761 N N . GLU A 1 95 ? -4.321 6.914 7.827 1.00 98.56 95 GLU A N 1
ATOM 762 C CA . GLU A 1 95 ? -5.227 7.980 7.375 1.00 98.56 95 GLU A CA 1
ATOM 763 C C . GLU A 1 95 ? -6.716 7.612 7.508 1.00 98.56 95 GLU A C 1
ATOM 765 O O . GLU A 1 95 ? -7.566 8.474 7.310 1.00 98.56 95 GLU A O 1
ATOM 770 N N . GLY A 1 96 ? -7.046 6.355 7.826 1.00 98.50 96 GLY A N 1
ATOM 771 C CA . GLY A 1 96 ? -8.424 5.897 8.012 1.00 98.50 96 GLY A CA 1
ATOM 772 C C . GLY A 1 96 ? -9.143 5.456 6.735 1.00 98.50 96 GLY A C 1
ATOM 773 O O . GLY A 1 96 ? -10.286 5.026 6.825 1.00 98.50 96 GLY A O 1
ATOM 774 N N . TYR A 1 97 ? -8.488 5.456 5.567 1.00 98.62 97 TYR A N 1
ATOM 775 C CA . TYR A 1 97 ? -9.114 5.139 4.270 1.00 98.62 97 TYR A CA 1
ATOM 776 C C . TYR A 1 97 ? -9.920 3.827 4.282 1.00 98.62 97 TYR A C 1
ATOM 778 O O . TYR A 1 97 ? -11.053 3.780 3.807 1.00 98.62 97 TYR A O 1
ATOM 786 N N . PHE A 1 98 ? -9.343 2.756 4.834 1.00 98.56 98 PHE A N 1
ATOM 787 C CA . PHE A 1 98 ? -10.007 1.449 4.903 1.00 98.56 98 PHE A CA 1
ATOM 788 C C . PHE A 1 98 ? -11.093 1.404 5.982 1.00 98.56 98 PHE A C 1
ATOM 790 O O . PHE A 1 98 ? -12.142 0.798 5.768 1.00 98.56 98 PHE A O 1
ATOM 797 N N . THR A 1 99 ? -10.863 2.073 7.112 1.00 97.81 99 THR A N 1
ATOM 798 C CA . THR A 1 99 ? -11.821 2.167 8.219 1.00 97.81 99 THR A CA 1
ATOM 799 C C . THR A 1 99 ? -13.083 2.907 7.790 1.00 97.81 99 THR A C 1
ATOM 801 O O . THR A 1 99 ? -14.183 2.407 8.010 1.00 97.81 99 THR A O 1
ATOM 804 N N . ASP A 1 100 ? -12.929 4.045 7.112 1.00 98.38 100 ASP A N 1
ATOM 805 C CA . ASP A 1 100 ? -14.033 4.860 6.599 1.00 98.38 100 ASP A CA 1
ATOM 806 C C . ASP A 1 100 ? -14.837 4.111 5.527 1.00 98.38 100 ASP A C 1
ATOM 808 O O . ASP A 1 100 ? -16.049 4.285 5.410 1.00 98.38 100 ASP A O 1
ATOM 812 N N . LEU A 1 101 ? -14.173 3.226 4.776 1.00 98.06 101 LEU A N 1
ATOM 813 C CA . LEU A 1 101 ? -14.807 2.328 3.811 1.00 98.06 101 LEU A CA 1
ATOM 814 C C . LEU A 1 101 ? -15.511 1.125 4.475 1.00 98.06 101 LEU A C 1
ATOM 816 O O . LEU A 1 101 ? -16.281 0.427 3.817 1.00 98.06 101 LEU A O 1
ATOM 820 N N . GLY A 1 102 ? -15.265 0.857 5.762 1.00 97.75 102 GLY A N 1
ATOM 821 C CA . GLY A 1 102 ? -15.808 -0.302 6.481 1.00 97.75 102 GLY A CA 1
ATOM 822 C C . GLY A 1 102 ? -15.089 -1.625 6.183 1.00 97.75 102 GLY A C 1
ATOM 823 O O . GLY A 1 102 ? -15.652 -2.701 6.405 1.00 97.75 102 GLY A O 1
ATOM 824 N N . VAL A 1 103 ? -13.857 -1.557 5.673 1.00 98.06 103 VAL A N 1
ATOM 825 C CA . VAL A 1 103 ? -12.981 -2.708 5.415 1.00 98.06 103 VAL A CA 1
ATOM 826 C C . VAL A 1 103 ? -12.284 -3.120 6.707 1.00 98.06 103 VAL A C 1
ATOM 828 O O . VAL A 1 103 ? -11.758 -2.282 7.435 1.00 98.06 103 VAL A O 1
ATOM 831 N N . ASN A 1 104 ? -12.232 -4.424 6.974 1.00 96.25 104 ASN A N 1
ATOM 832 C CA . ASN A 1 104 ? -11.555 -4.977 8.153 1.00 96.25 104 ASN A CA 1
ATOM 833 C C . ASN A 1 104 ? -10.552 -6.097 7.820 1.00 96.25 104 ASN A C 1
ATOM 835 O O . ASN A 1 104 ? -9.907 -6.623 8.725 1.00 96.25 104 ASN A O 1
ATOM 839 N N . ALA A 1 105 ? -10.388 -6.431 6.538 1.00 97.88 105 ALA A N 1
ATOM 840 C CA . ALA A 1 105 ? -9.352 -7.329 6.045 1.00 97.88 105 ALA A CA 1
ATOM 841 C C . ALA A 1 105 ? -8.833 -6.850 4.682 1.00 97.88 105 ALA A C 1
ATOM 843 O O . ALA A 1 105 ? -9.607 -6.471 3.805 1.00 97.88 105 ALA A O 1
ATOM 844 N N . ILE A 1 106 ? -7.515 -6.893 4.486 1.00 98.19 106 ILE A N 1
ATOM 845 C CA . ILE A 1 106 ? -6.868 -6.542 3.216 1.00 98.19 106 ILE A CA 1
ATOM 846 C C . ILE A 1 106 ? -6.234 -7.805 2.639 1.00 98.19 106 ILE A C 1
ATOM 848 O O . ILE A 1 106 ? -5.461 -8.482 3.317 1.00 98.19 106 ILE A O 1
ATOM 852 N N . TRP A 1 107 ? -6.540 -8.109 1.381 1.00 98.06 107 TRP A N 1
ATOM 853 C CA . TRP A 1 107 ? -5.888 -9.171 0.622 1.00 98.06 107 TRP A CA 1
ATOM 854 C C . TRP A 1 107 ? -4.887 -8.552 -0.352 1.00 98.06 107 TRP A C 1
ATOM 856 O O . TRP A 1 107 ? -5.274 -7.857 -1.286 1.00 98.06 107 TRP A O 1
ATOM 866 N N . LEU A 1 108 ? -3.598 -8.797 -0.120 1.00 98.06 108 LEU A N 1
ATOM 867 C CA . LEU A 1 108 ? -2.497 -8.247 -0.911 1.00 98.06 108 LEU A CA 1
ATOM 868 C C . LEU A 1 108 ? -2.097 -9.161 -2.077 1.00 98.06 108 LEU A C 1
ATOM 870 O O . LEU A 1 108 ? -2.243 -10.385 -2.014 1.00 98.06 108 LEU A O 1
ATOM 874 N N . THR A 1 109 ? -1.482 -8.570 -3.102 1.00 97.62 109 THR A N 1
ATOM 875 C CA . THR A 1 109 ? -0.622 -9.309 -4.040 1.00 97.62 109 THR A CA 1
ATOM 876 C C . THR A 1 109 ? 0.549 -9.982 -3.303 1.00 97.62 109 THR A C 1
ATOM 878 O O . THR A 1 109 ? 0.925 -9.519 -2.223 1.00 97.62 109 THR A O 1
ATOM 881 N N . PRO A 1 110 ? 1.162 -11.046 -3.863 1.00 96.19 110 PRO A N 1
ATOM 882 C CA . PRO A 1 110 ? 2.281 -11.743 -3.226 1.00 96.19 110 PRO A CA 1
ATOM 883 C C . PRO A 1 110 ? 3.415 -10.803 -2.787 1.00 96.19 110 PRO A C 1
ATOM 885 O O . PRO A 1 110 ? 3.816 -9.919 -3.537 1.00 96.19 110 PRO A O 1
ATOM 888 N N . ILE A 1 111 ? 3.942 -11.028 -1.580 1.00 93.88 111 ILE A N 1
ATOM 889 C CA . ILE A 1 111 ? 4.975 -10.187 -0.937 1.00 93.88 111 ILE A CA 1
ATOM 890 C C . ILE A 1 111 ? 6.383 -10.802 -0.973 1.00 93.88 111 ILE A C 1
ATOM 892 O O . ILE A 1 111 ? 7.289 -10.341 -0.286 1.00 93.88 111 ILE A O 1
ATOM 896 N N . VAL A 1 112 ? 6.557 -11.883 -1.729 1.00 94.56 112 VAL A N 1
ATOM 897 C CA . VAL A 1 112 ? 7.847 -12.567 -1.888 1.00 94.56 112 VAL A CA 1
ATOM 898 C C . VAL A 1 112 ? 8.648 -11.946 -3.029 1.00 94.56 112 VAL A C 1
ATOM 900 O O . VAL A 1 112 ? 8.066 -11.386 -3.963 1.00 94.56 112 VAL A O 1
ATOM 903 N N . GLU A 1 113 ? 9.975 -12.084 -2.974 1.00 91.62 113 GLU A N 1
ATOM 904 C CA . GLU A 1 113 ? 10.874 -11.664 -4.055 1.00 91.62 113 GLU A CA 1
ATOM 905 C C . GLU A 1 113 ? 10.403 -12.234 -5.402 1.00 91.62 113 GLU A C 1
ATOM 907 O O . GLU A 1 113 ? 10.059 -13.413 -5.520 1.00 91.62 113 GLU A O 1
ATOM 912 N N . GLN A 1 114 ? 10.335 -11.364 -6.409 1.00 89.38 114 GLN A N 1
ATOM 913 C CA . GLN A 1 114 ? 9.923 -11.717 -7.763 1.00 89.38 114 GLN A CA 1
ATOM 914 C C . GLN A 1 114 ? 11.149 -11.946 -8.645 1.00 89.38 114 GLN A C 1
ATOM 916 O O . GLN A 1 114 ? 12.243 -11.472 -8.363 1.00 89.38 114 GLN A O 1
ATOM 921 N N . ILE A 1 115 ? 10.957 -12.631 -9.768 1.00 88.12 115 ILE A N 1
ATOM 922 C 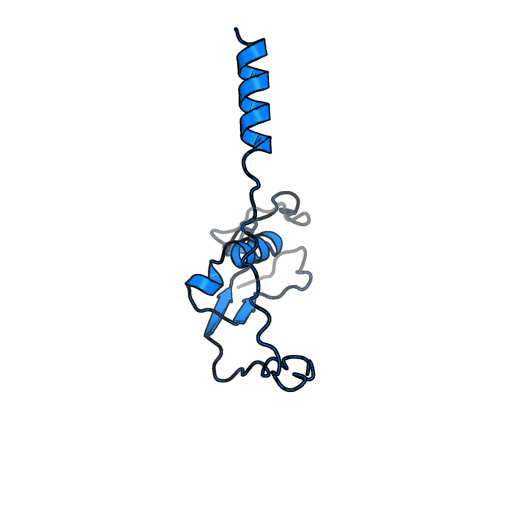CA . ILE A 1 115 ? 12.014 -12.837 -10.762 1.00 88.12 115 ILE A CA 1
ATOM 923 C C . ILE A 1 115 ? 12.627 -11.508 -11.242 1.00 88.12 115 ILE A C 1
ATOM 925 O O . ILE A 1 115 ? 11.930 -10.510 -11.426 1.00 88.12 115 ILE A O 1
ATOM 929 N N . HIS A 1 116 ? 13.925 -11.503 -11.548 1.00 87.50 116 HIS A N 1
ATOM 930 C CA . HIS A 1 116 ? 14.643 -10.313 -12.048 1.00 87.50 116 HIS A CA 1
ATOM 931 C C . HIS A 1 116 ? 14.649 -10.206 -13.585 1.00 87.50 116 HIS A C 1
ATOM 933 O O . HIS A 1 116 ? 15.403 -9.434 -14.172 1.00 87.50 116 HIS A O 1
ATOM 939 N N . GLY A 1 117 ? 13.806 -10.993 -14.255 1.00 82.62 117 GLY A N 1
ATOM 940 C CA . GLY A 1 117 ? 13.727 -11.084 -15.710 1.00 82.62 117 GLY A CA 1
ATOM 941 C C . GLY A 1 117 ? 12.291 -11.109 -16.218 1.00 82.62 117 GLY A C 1
ATOM 942 O O . GLY A 1 117 ? 11.338 -10.935 -15.459 1.00 82.62 117 GLY A O 1
ATOM 943 N N . ASN A 1 118 ? 12.135 -11.319 -17.519 1.00 77.25 118 ASN A N 1
ATOM 944 C CA . ASN A 1 118 ? 10.824 -11.440 -18.150 1.00 77.25 118 ASN A CA 1
ATOM 945 C C . ASN A 1 118 ? 10.389 -12.907 -18.180 1.00 77.25 118 ASN A C 1
ATOM 947 O O . ASN A 1 118 ? 11.234 -13.796 -18.267 1.00 77.25 118 ASN A O 1
ATOM 951 N N . VAL A 1 119 ? 9.082 -13.134 -18.154 1.00 75.06 119 VAL A N 1
ATOM 952 C CA . VAL A 1 119 ? 8.471 -14.413 -18.525 1.00 75.06 119 VAL A CA 1
ATOM 953 C C . VAL A 1 119 ? 8.040 -14.359 -19.985 1.00 75.06 119 VAL A C 1
ATOM 955 O O . VAL A 1 119 ? 7.733 -13.281 -20.499 1.00 75.06 119 VAL A O 1
ATOM 958 N N . ASP A 1 120 ? 8.067 -15.510 -20.650 1.00 75.44 120 ASP A N 1
ATOM 959 C CA . ASP A 1 120 ? 7.385 -15.695 -21.927 1.00 75.44 120 ASP A CA 1
ATOM 960 C C . ASP A 1 120 ? 5.894 -15.892 -21.627 1.00 75.44 120 ASP A C 1
ATOM 962 O O . ASP A 1 120 ? 5.529 -16.810 -20.892 1.00 75.44 120 ASP A O 1
ATOM 966 N N . GLU A 1 121 ? 5.054 -14.974 -22.097 1.00 67.88 121 GLU A N 1
ATOM 967 C CA . GLU A 1 121 ? 3.617 -14.957 -21.792 1.00 67.88 121 GLU A CA 1
ATOM 968 C C . GLU A 1 121 ? 2.740 -15.387 -22.979 1.00 67.88 121 GLU A C 1
ATOM 970 O O . GLU A 1 121 ? 1.515 -15.273 -22.889 1.00 67.88 121 GLU A O 1
ATOM 975 N N . GLY A 1 122 ? 3.351 -15.937 -24.039 1.00 57.09 122 GLY A N 1
ATOM 976 C CA . GLY A 1 122 ? 2.664 -16.361 -25.265 1.00 57.09 122 GLY A CA 1
ATOM 977 C C . GLY A 1 122 ? 2.688 -15.319 -26.374 1.00 57.09 122 GLY A C 1
ATOM 978 O O . GLY A 1 122 ? 2.427 -14.126 -26.095 1.00 57.09 122 GLY A O 1
#

pLDDT: mean 82.13, std 18.36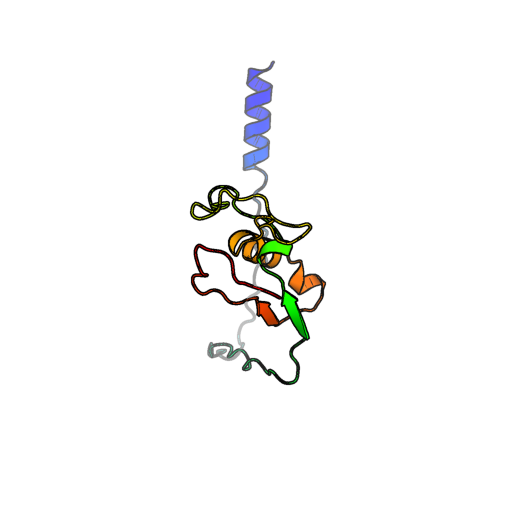, range [37.09, 98.69]